Protein AF-A0A7X2PUR0-F1 (afdb_monomer_lite)

Sequence (133 aa):
MDLAARIIGQVSRTQAAWPFGNACEAFQVAVEMLQEIRPESLTESMLATQMIGIHHAALSCLQRTALQARSLEDLDAASRVTTRFMRLYMEQLDAMAKLKGKTGQQKITVEHVDVHAGGQAIVGLVSASCCGG

Radius of gyration: 22.78 Å; chains: 1; bounding box: 44×54×74 Å

Structure (mmCIF, N/CA/C/O backbone):
data_AF-A0A7X2PUR0-F1
#
_entry.id   AF-A0A7X2PUR0-F1
#
loop_
_atom_site.group_PDB
_atom_site.id
_atom_site.type_symbol
_atom_site.label_atom_id
_atom_site.label_alt_id
_atom_site.label_comp_id
_atom_site.label_asym_id
_atom_site.label_entity_id
_atom_site.label_seq_id
_atom_site.pdbx_PDB_ins_code
_atom_site.Cartn_x
_atom_site.Cartn_y
_atom_site.Cartn_z
_atom_site.occupancy
_atom_site.B_iso_or_equiv
_atom_site.auth_seq_id
_atom_site.auth_comp_id
_atom_site.auth_asym_id
_atom_site.auth_atom_id
_atom_site.pdbx_PDB_model_num
ATOM 1 N N . MET A 1 1 ? -25.521 -2.586 -3.511 1.00 60.62 1 MET A N 1
ATOM 2 C CA . MET A 1 1 ? -24.109 -2.998 -3.352 1.00 60.62 1 MET A CA 1
ATOM 3 C C . MET A 1 1 ? -23.607 -2.453 -2.034 1.00 60.62 1 MET A C 1
ATOM 5 O O . MET A 1 1 ? -23.723 -1.252 -1.824 1.00 60.62 1 MET A O 1
ATOM 9 N N . ASP A 1 2 ? -23.108 -3.337 -1.179 1.00 90.56 2 ASP A N 1
ATOM 10 C CA . ASP A 1 2 ? -22.561 -3.024 0.141 1.00 90.56 2 ASP A CA 1
ATOM 11 C C . ASP A 1 2 ? -21.218 -2.258 0.054 1.00 90.56 2 ASP A C 1
ATOM 13 O O . ASP A 1 2 ? -20.492 -2.364 -0.940 1.00 90.56 2 ASP A O 1
ATOM 17 N N . LEU A 1 3 ? -20.898 -1.459 1.076 1.00 89.62 3 LEU A N 1
ATOM 18 C CA . LEU A 1 3 ? -19.672 -0.660 1.164 1.00 89.62 3 LEU A CA 1
ATOM 19 C C . LEU A 1 3 ? -18.420 -1.548 1.162 1.00 89.62 3 LEU A C 1
ATOM 21 O O . LEU A 1 3 ? -17.451 -1.218 0.477 1.00 89.62 3 LEU A O 1
ATOM 25 N N . ALA A 1 4 ? -18.457 -2.695 1.845 1.00 88.12 4 ALA A N 1
ATOM 26 C CA . ALA A 1 4 ? -17.335 -3.632 1.878 1.00 88.12 4 ALA A CA 1
ATOM 27 C C . ALA A 1 4 ? -16.979 -4.132 0.469 1.00 88.12 4 ALA A C 1
ATOM 29 O O . ALA A 1 4 ? -15.817 -4.090 0.064 1.00 88.12 4 ALA A O 1
ATOM 30 N N . ALA A 1 5 ? -17.987 -4.489 -0.334 1.00 91.06 5 ALA A N 1
ATOM 31 C CA . ALA A 1 5 ? -17.790 -4.912 -1.721 1.00 91.06 5 ALA A CA 1
ATOM 32 C C . ALA A 1 5 ? -17.147 -3.814 -2.591 1.00 91.06 5 ALA A C 1
ATOM 34 O O . ALA A 1 5 ? -16.349 -4.110 -3.483 1.00 91.06 5 ALA A O 1
ATOM 35 N N . ARG A 1 6 ? -17.446 -2.533 -2.323 1.00 92.44 6 ARG A N 1
ATOM 36 C CA . ARG A 1 6 ? -16.800 -1.409 -3.022 1.00 92.44 6 ARG A CA 1
ATOM 37 C C . ARG A 1 6 ? -15.321 -1.282 -2.661 1.00 92.44 6 ARG A C 1
ATOM 39 O O . ARG A 1 6 ? -14.524 -1.045 -3.568 1.00 92.44 6 ARG A O 1
ATOM 46 N N . ILE A 1 7 ? -14.968 -1.448 -1.385 1.00 94.31 7 ILE A N 1
ATOM 47 C CA . ILE A 1 7 ? -13.581 -1.380 -0.895 1.00 94.31 7 ILE A CA 1
ATOM 48 C C . ILE A 1 7 ? -12.758 -2.552 -1.440 1.00 94.31 7 ILE A C 1
ATOM 50 O O . ILE A 1 7 ? -11.706 -2.334 -2.036 1.00 94.31 7 ILE A O 1
ATOM 54 N N . ILE A 1 8 ? -13.272 -3.782 -1.360 1.00 93.19 8 ILE A N 1
ATOM 55 C CA . ILE A 1 8 ? -12.612 -4.958 -1.953 1.00 93.19 8 ILE A CA 1
ATOM 56 C C . ILE A 1 8 ? -12.416 -4.752 -3.461 1.00 93.19 8 ILE A C 1
ATOM 58 O O . ILE A 1 8 ? -11.339 -4.997 -4.001 1.00 93.19 8 ILE A O 1
ATOM 62 N N . GLY A 1 9 ? -13.423 -4.201 -4.147 1.00 90.94 9 GLY A N 1
ATOM 63 C CA . GLY A 1 9 ? -13.313 -3.859 -5.563 1.00 90.94 9 GLY A CA 1
ATOM 64 C C . GLY A 1 9 ? -12.233 -2.812 -5.867 1.00 90.94 9 GLY A C 1
ATOM 65 O O . GLY A 1 9 ? -11.666 -2.832 -6.957 1.00 90.94 9 GLY A O 1
ATOM 66 N N . GLN A 1 10 ? -11.929 -1.892 -4.944 1.00 92.25 10 GLN A N 1
ATOM 67 C CA . GLN A 1 10 ? -10.802 -0.966 -5.103 1.00 92.25 10 GLN A CA 1
ATOM 68 C C . GLN A 1 10 ? -9.468 -1.712 -5.027 1.00 92.25 10 GLN A C 1
ATOM 70 O O . GLN A 1 10 ? -8.635 -1.511 -5.906 1.00 92.25 10 GLN A O 1
ATOM 75 N N . VAL A 1 11 ? -9.298 -2.603 -4.048 1.00 91.31 11 VAL A N 1
ATOM 76 C CA . VAL A 1 11 ? -8.087 -3.429 -3.898 1.00 91.31 11 VAL A CA 1
ATOM 77 C C . VAL A 1 11 ? -7.873 -4.340 -5.112 1.00 91.31 11 VAL A C 1
ATOM 79 O O . VAL A 1 11 ? -6.787 -4.370 -5.682 1.00 91.31 11 VAL A O 1
ATOM 82 N N . SER A 1 12 ? -8.924 -5.008 -5.587 1.00 87.56 12 SER A N 1
ATOM 83 C CA . SER A 1 12 ? -8.852 -5.848 -6.791 1.00 87.56 12 SER A CA 1
ATOM 84 C C . SER A 1 12 ? -8.398 -5.056 -8.029 1.00 87.56 12 SER A C 1
ATOM 86 O O . SER A 1 12 ? -7.620 -5.546 -8.844 1.00 87.56 12 SER A O 1
ATOM 88 N N . ARG A 1 13 ? -8.805 -3.785 -8.162 1.00 84.88 13 ARG A N 1
ATOM 89 C CA . ARG A 1 13 ? -8.359 -2.927 -9.274 1.00 84.88 13 ARG A CA 1
ATOM 90 C C . ARG A 1 13 ? -6.916 -2.450 -9.138 1.00 84.88 13 ARG A C 1
ATOM 92 O O . ARG A 1 13 ? -6.242 -2.329 -10.156 1.00 84.88 13 ARG A O 1
ATOM 99 N N . THR A 1 14 ? -6.423 -2.174 -7.928 1.00 85.19 14 THR A N 1
ATOM 100 C CA . THR A 1 14 ? -5.011 -1.774 -7.744 1.00 85.19 14 THR A CA 1
ATOM 101 C C . THR A 1 14 ? -4.050 -2.924 -8.025 1.00 85.19 14 THR A C 1
ATOM 103 O O . THR A 1 14 ? -2.892 -2.698 -8.368 1.00 85.19 14 THR A O 1
ATOM 106 N N . GLN 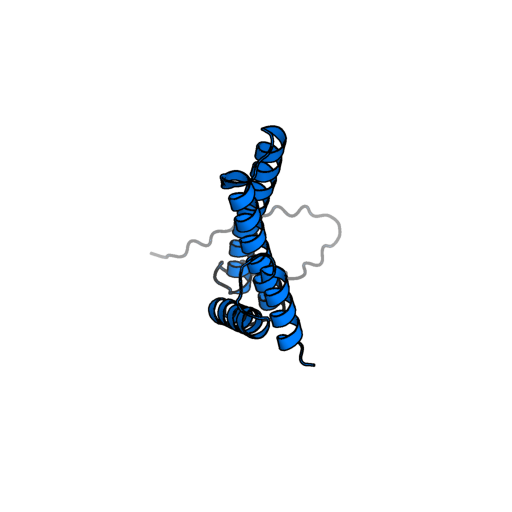A 1 15 ? -4.543 -4.155 -7.935 1.00 78.12 15 GLN A N 1
ATOM 107 C CA . GLN A 1 15 ? -3.817 -5.363 -8.279 1.00 78.12 15 GLN A CA 1
ATOM 108 C C . GLN A 1 15 ? -3.708 -5.613 -9.794 1.00 78.12 15 GLN A C 1
ATOM 110 O O . GLN A 1 15 ? -2.888 -6.426 -10.190 1.00 78.12 15 GLN A O 1
ATOM 115 N N . ALA A 1 16 ? -4.449 -4.915 -10.663 1.00 68.25 16 ALA A N 1
ATOM 116 C CA . ALA A 1 16 ? -4.587 -5.268 -12.087 1.00 68.25 16 ALA A CA 1
ATOM 117 C C . ALA A 1 16 ? -3.280 -5.326 -12.914 1.00 68.25 16 ALA A C 1
ATOM 119 O O . ALA A 1 16 ? -3.282 -5.858 -14.020 1.00 68.25 16 ALA A O 1
ATOM 120 N N . ALA A 1 17 ? -2.170 -4.784 -12.405 1.00 71.31 17 ALA A N 1
ATOM 121 C CA . ALA A 1 17 ? -0.851 -4.918 -13.025 1.00 71.31 17 ALA A CA 1
ATOM 122 C C . ALA A 1 17 ? -0.185 -6.293 -12.783 1.00 71.31 17 ALA A C 1
ATOM 124 O O . ALA A 1 17 ? 0.830 -6.590 -13.411 1.00 71.31 17 ALA A O 1
ATOM 125 N N . TRP A 1 18 ? -0.736 -7.115 -11.886 1.00 73.50 18 TRP A N 1
ATOM 126 C CA . TRP A 1 18 ? -0.243 -8.447 -11.536 1.00 73.50 18 TRP A CA 1
ATOM 127 C C . TRP A 1 18 ? -0.991 -9.538 -12.310 1.00 73.50 18 TRP A C 1
ATOM 129 O O . TRP A 1 18 ? -2.187 -9.394 -12.575 1.00 73.50 18 TRP A O 1
ATOM 139 N N . PRO A 1 19 ? -0.310 -10.633 -12.691 1.00 71.38 19 PRO A N 1
ATOM 140 C CA . PRO A 1 19 ? -0.931 -11.700 -13.459 1.00 71.38 19 PRO A CA 1
ATOM 141 C C . PRO A 1 19 ? -1.859 -12.528 -12.562 1.00 71.38 19 PRO A C 1
ATOM 143 O O . PRO A 1 19 ? -1.396 -13.386 -11.817 1.00 71.38 19 PRO A O 1
ATOM 146 N N . PHE A 1 20 ? -3.165 -12.289 -12.664 1.00 80.94 20 PHE A N 1
ATOM 147 C CA . PHE A 1 20 ? -4.196 -13.211 -12.175 1.00 80.94 20 PHE A CA 1
ATOM 148 C C . PHE A 1 20 ? -4.800 -13.970 -13.350 1.00 80.94 20 PHE A C 1
ATOM 150 O O . PHE A 1 20 ? -4.918 -13.434 -14.454 1.00 80.94 20 PHE A O 1
ATOM 157 N N . GLY A 1 21 ? -5.228 -15.204 -13.109 1.00 79.06 21 GLY A N 1
ATOM 158 C CA . GLY A 1 21 ? -5.904 -16.034 -14.096 1.00 79.06 21 GLY A CA 1
ATOM 159 C C . GLY A 1 21 ? -7.287 -15.506 -14.480 1.00 79.06 21 GLY A C 1
ATOM 160 O O . GLY A 1 21 ? -7.730 -15.736 -15.603 1.00 79.06 21 GLY A O 1
ATOM 161 N N . ASN A 1 22 ? -7.984 -14.794 -13.583 1.00 86.12 22 ASN A N 1
ATOM 162 C CA . ASN A 1 22 ? -9.266 -14.136 -13.868 1.00 86.12 22 ASN A CA 1
ATOM 163 C C . ASN A 1 22 ? -9.654 -13.080 -12.804 1.00 86.12 22 ASN A C 1
ATOM 165 O O . ASN A 1 22 ? -9.010 -12.937 -11.767 1.00 86.12 22 ASN A O 1
ATOM 169 N N . ALA A 1 23 ? -10.750 -12.348 -13.048 1.00 84.75 23 ALA A N 1
ATOM 170 C CA . ALA A 1 23 ? -11.252 -11.314 -12.136 1.00 84.75 23 ALA A CA 1
ATOM 171 C C . ALA A 1 23 ? -11.751 -11.853 -10.779 1.00 84.75 23 ALA A C 1
ATOM 173 O O . ALA A 1 23 ? -11.692 -11.130 -9.787 1.00 84.75 23 ALA A O 1
ATOM 174 N N . CYS A 1 24 ? -12.241 -13.097 -10.723 1.00 88.88 24 CYS A N 1
ATOM 175 C CA . CYS A 1 24 ? -12.680 -13.726 -9.473 1.00 88.88 24 CYS A CA 1
ATOM 176 C C . CYS A 1 24 ? -11.481 -13.996 -8.556 1.00 88.88 24 CYS A C 1
ATOM 178 O O . CYS A 1 24 ? -11.527 -13.666 -7.376 1.00 88.88 24 CYS A O 1
ATOM 180 N N . GLU A 1 25 ? -10.380 -14.499 -9.114 1.00 89.44 25 GLU A N 1
ATOM 181 C CA . GLU A 1 25 ? -9.124 -14.700 -8.385 1.00 89.44 25 GLU A CA 1
ATOM 182 C C . GLU A 1 25 ? -8.565 -13.378 -7.841 1.00 89.44 25 GLU A C 1
ATOM 184 O O . GLU A 1 25 ? -8.265 -13.284 -6.655 1.00 89.44 25 GLU A O 1
ATOM 189 N N . ALA A 1 26 ? -8.519 -12.322 -8.662 1.00 88.69 26 ALA A N 1
ATOM 190 C CA . ALA A 1 26 ? -8.096 -10.996 -8.201 1.00 88.69 26 ALA A CA 1
ATOM 191 C C . ALA A 1 26 ? -8.991 -10.465 -7.064 1.00 88.69 26 ALA A C 1
ATOM 193 O O . ALA A 1 26 ? -8.523 -9.839 -6.116 1.00 88.69 26 ALA A O 1
ATOM 194 N N . PHE A 1 27 ? -10.302 -10.708 -7.137 1.00 90.81 27 PHE A N 1
ATOM 195 C CA . PHE A 1 27 ? -11.219 -10.329 -6.065 1.00 90.81 27 PHE A CA 1
ATOM 196 C C . PHE A 1 27 ? -10.971 -11.139 -4.784 1.00 90.81 27 PHE A C 1
ATOM 198 O O . PHE A 1 27 ? -10.950 -10.565 -3.699 1.00 90.81 27 PHE A O 1
ATOM 205 N N . GLN A 1 28 ? -10.739 -12.446 -4.900 1.00 92.06 28 GLN A N 1
ATOM 206 C CA . GLN A 1 28 ? -10.455 -13.327 -3.769 1.00 92.06 28 GLN A CA 1
ATOM 207 C C . GLN A 1 28 ? -9.161 -12.923 -3.047 1.00 92.06 28 GLN A C 1
ATOM 209 O O . GLN A 1 28 ? -9.167 -12.741 -1.831 1.00 92.06 28 GLN A O 1
ATOM 214 N N . VAL A 1 29 ? -8.086 -12.658 -3.791 1.00 91.44 29 VAL A N 1
ATOM 215 C CA . VAL A 1 29 ? -6.818 -12.168 -3.226 1.00 91.44 29 VAL A CA 1
ATOM 216 C C . VAL A 1 29 ? -7.009 -10.813 -2.536 1.00 91.44 29 VAL A C 1
ATOM 218 O O . VAL A 1 29 ? -6.451 -10.565 -1.468 1.00 91.44 29 VAL A O 1
ATOM 221 N N . ALA A 1 30 ? -7.824 -9.921 -3.105 1.00 92.81 30 ALA A N 1
ATOM 222 C CA . ALA A 1 30 ? -8.174 -8.657 -2.460 1.00 92.81 30 ALA A CA 1
ATOM 223 C C . ALA A 1 30 ? -8.900 -8.847 -1.115 1.00 92.81 30 ALA A C 1
ATOM 225 O O . ALA A 1 30 ? -8.628 -8.102 -0.169 1.00 92.81 30 ALA A O 1
ATOM 226 N N . VAL A 1 31 ? -9.791 -9.840 -1.012 1.00 94.12 31 VAL A N 1
ATOM 227 C CA . VAL A 1 31 ? -10.436 -10.216 0.256 1.00 94.12 31 VAL A CA 1
ATOM 228 C C . VAL A 1 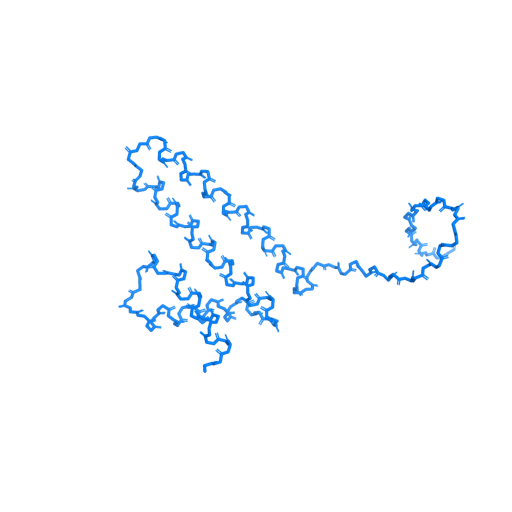31 ? -9.400 -10.726 1.251 1.00 94.12 31 VAL A C 1
ATOM 230 O O . VAL A 1 31 ? -9.361 -10.228 2.372 1.00 94.12 31 VAL A O 1
ATOM 233 N N . GLU A 1 32 ? -8.543 -11.660 0.843 1.00 95.19 32 GLU A N 1
ATOM 234 C CA . GLU A 1 32 ? -7.519 -12.266 1.704 1.00 95.19 32 GLU A CA 1
ATOM 235 C C . GLU A 1 32 ? -6.550 -11.216 2.264 1.00 95.19 32 GLU A C 1
ATOM 237 O O . GLU A 1 32 ? -6.295 -11.180 3.466 1.00 95.19 32 GLU A O 1
ATOM 242 N N . MET A 1 33 ? -6.088 -10.279 1.430 1.00 94.31 33 MET A N 1
ATOM 243 C CA . MET A 1 33 ? -5.229 -9.180 1.883 1.00 94.31 33 MET A CA 1
ATOM 244 C C . MET A 1 33 ? -5.909 -8.306 2.945 1.00 94.31 33 MET A C 1
ATOM 246 O O . MET A 1 33 ? -5.295 -7.965 3.956 1.00 94.31 33 MET A O 1
ATOM 250 N N . LEU A 1 34 ? -7.177 -7.933 2.740 1.00 95.00 34 LEU A N 1
ATOM 251 C CA . LEU A 1 34 ? -7.920 -7.138 3.722 1.00 95.00 34 LEU A CA 1
ATOM 252 C C . LEU A 1 34 ? -8.218 -7.939 4.999 1.00 95.00 34 LEU A C 1
ATOM 254 O O . LEU A 1 34 ? -8.145 -7.377 6.093 1.00 95.00 34 LEU A O 1
ATOM 258 N N . GLN A 1 35 ? -8.504 -9.238 4.881 1.00 95.12 35 GLN A N 1
ATOM 259 C CA . GLN A 1 35 ? -8.711 -10.133 6.021 1.00 95.12 35 GLN A CA 1
ATOM 260 C C . GLN A 1 35 ? -7.453 -10.289 6.873 1.00 95.12 35 GLN A C 1
ATOM 262 O O . GLN A 1 35 ? -7.567 -10.337 8.094 1.00 95.12 35 GLN A O 1
ATOM 267 N N . GLU A 1 36 ? -6.264 -10.305 6.272 1.00 95.31 36 GLU A N 1
ATOM 268 C CA . GLU A 1 36 ? -5.008 -10.364 7.025 1.00 95.31 36 GLU A CA 1
ATOM 269 C C . GLU A 1 36 ? -4.664 -9.035 7.709 1.00 95.31 36 GLU A C 1
ATOM 271 O O . GLU A 1 36 ? -4.188 -9.022 8.846 1.00 95.31 36 GLU A O 1
ATOM 276 N N . ILE A 1 37 ? -4.971 -7.896 7.077 1.00 94.56 37 ILE A N 1
ATOM 277 C CA . ILE A 1 37 ? -4.774 -6.574 7.698 1.00 94.56 37 ILE A CA 1
ATOM 278 C C . ILE A 1 37 ? -5.742 -6.353 8.879 1.00 94.56 37 ILE A C 1
ATOM 280 O O . ILE A 1 37 ? -5.420 -5.608 9.813 1.00 94.56 37 ILE A O 1
ATOM 284 N N . ARG A 1 38 ? -6.909 -7.016 8.861 1.00 95.25 38 ARG A N 1
ATOM 285 C CA . ARG A 1 38 ? -7.971 -6.935 9.883 1.00 95.25 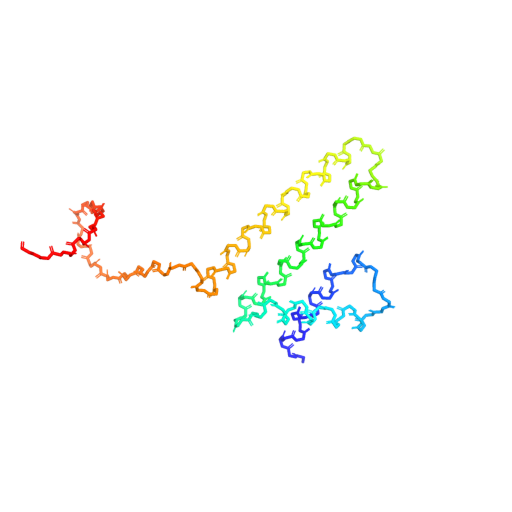38 ARG A CA 1
ATOM 286 C C . ARG A 1 38 ? -8.344 -5.489 10.230 1.00 95.25 38 ARG A C 1
ATOM 288 O O . ARG A 1 38 ? -8.167 -5.089 11.380 1.00 95.25 38 ARG A O 1
ATOM 295 N N . PRO A 1 39 ? -8.773 -4.654 9.269 1.00 94.88 39 PRO A N 1
ATOM 296 C CA . PRO A 1 39 ? -9.241 -3.314 9.593 1.00 94.88 39 PRO A CA 1
ATOM 297 C C . PRO A 1 39 ? -10.524 -3.394 10.435 1.00 94.88 39 PRO A C 1
ATOM 299 O O . PRO A 1 39 ? -11.468 -4.084 10.059 1.00 94.88 39 PRO A O 1
ATOM 302 N N . GLU A 1 40 ? -10.563 -2.685 11.562 1.00 93.44 40 GLU A N 1
ATOM 303 C CA . GLU A 1 40 ? -11.715 -2.694 12.485 1.00 93.44 40 GLU A CA 1
ATOM 304 C C . GLU A 1 40 ? -12.638 -1.484 12.281 1.00 93.44 40 GLU A C 1
ATOM 306 O O . GLU A 1 40 ? -13.786 -1.466 12.724 1.00 93.44 40 GLU A O 1
ATOM 311 N N . SER A 1 41 ? -12.153 -0.479 11.553 1.00 93.94 41 SER A N 1
ATOM 312 C CA . SER A 1 41 ? -12.883 0.737 11.213 1.00 93.94 41 SER A CA 1
ATOM 313 C C . SER A 1 41 ? -12.872 1.010 9.706 1.00 93.94 41 SER A C 1
ATOM 315 O O . SER A 1 41 ? -12.045 0.495 8.944 1.00 93.94 41 SER A O 1
ATOM 317 N N . LEU A 1 42 ? -13.786 1.874 9.251 1.00 93.81 42 LEU A N 1
ATOM 318 C CA . LEU A 1 42 ? -13.802 2.337 7.860 1.00 93.81 42 LEU A CA 1
ATOM 319 C C . LEU A 1 42 ? -12.490 3.046 7.492 1.00 93.81 42 LEU A C 1
ATOM 321 O O . LEU A 1 42 ? -11.949 2.821 6.412 1.00 93.81 42 LEU A O 1
ATOM 325 N N . THR A 1 43 ? -11.953 3.862 8.399 1.00 95.81 43 THR A N 1
ATOM 326 C CA . THR A 1 43 ? -10.689 4.575 8.183 1.00 95.81 43 THR A CA 1
ATOM 327 C C . THR A 1 43 ? -9.517 3.608 8.042 1.00 95.81 43 THR A C 1
ATOM 329 O O . THR A 1 43 ? -8.719 3.761 7.117 1.00 95.81 43 THR A O 1
ATOM 332 N N . GLU A 1 44 ? -9.445 2.567 8.879 1.00 95.88 44 GLU A N 1
ATOM 333 C CA . GLU A 1 44 ? -8.468 1.486 8.695 1.00 95.88 44 GLU A CA 1
ATOM 334 C C . GLU A 1 44 ? -8.667 0.769 7.359 1.00 95.88 44 GLU A C 1
ATOM 336 O O . GLU A 1 44 ? -7.692 0.497 6.670 1.00 95.88 44 GLU A O 1
ATOM 341 N N . SER A 1 45 ? -9.910 0.511 6.944 1.00 96.44 45 SER A N 1
ATOM 342 C CA . SER A 1 45 ? -10.202 -0.165 5.670 1.00 96.44 45 SER A CA 1
ATOM 343 C C . SER A 1 45 ? -9.725 0.654 4.464 1.00 96.44 45 SER A C 1
ATOM 345 O O . SER A 1 45 ? -9.136 0.121 3.520 1.00 96.44 45 SER A O 1
ATOM 347 N N . MET A 1 46 ? -9.935 1.972 4.502 1.00 96.44 46 MET A N 1
ATOM 348 C CA . MET A 1 46 ? -9.452 2.891 3.472 1.00 96.44 46 MET A CA 1
ATOM 349 C C . MET A 1 46 ? -7.925 2.986 3.467 1.00 96.44 46 MET A C 1
ATOM 351 O O . MET A 1 46 ? -7.320 2.971 2.394 1.00 96.44 46 MET A O 1
ATOM 355 N N . LEU A 1 47 ? -7.294 3.056 4.643 1.00 97.44 47 LEU A N 1
ATOM 356 C CA . LEU A 1 47 ? -5.837 3.098 4.749 1.00 97.44 47 LEU A CA 1
ATOM 357 C C . LEU A 1 47 ? -5.207 1.781 4.277 1.00 97.44 47 LEU A C 1
ATOM 359 O O . LEU A 1 47 ? -4.272 1.812 3.485 1.00 97.44 47 LEU A O 1
ATOM 363 N N . ALA A 1 48 ? -5.770 0.635 4.665 1.00 97.31 48 ALA A N 1
ATOM 364 C CA . ALA A 1 48 ? -5.359 -0.690 4.204 1.00 97.31 48 ALA A CA 1
ATOM 365 C C . ALA A 1 48 ? -5.416 -0.799 2.674 1.00 97.31 48 ALA A C 1
ATOM 367 O O . ALA A 1 48 ? -4.470 -1.259 2.037 1.00 97.31 48 ALA A O 1
ATOM 368 N N . THR A 1 49 ? -6.494 -0.293 2.070 1.00 96.38 49 THR A N 1
ATOM 369 C CA . THR A 1 49 ? -6.649 -0.247 0.608 1.00 96.38 49 THR A CA 1
ATOM 370 C C . THR A 1 49 ? -5.537 0.568 -0.055 1.00 96.38 49 THR A C 1
ATOM 372 O O . THR A 1 49 ? -4.962 0.136 -1.057 1.00 96.38 49 THR A O 1
ATOM 375 N N . GLN A 1 50 ? -5.196 1.731 0.511 1.00 95.62 50 GLN A N 1
ATOM 376 C CA . GLN A 1 50 ? -4.096 2.561 0.011 1.00 95.62 50 GLN A CA 1
ATOM 377 C C . GLN A 1 50 ? -2.737 1.871 0.177 1.00 95.62 50 GLN A C 1
ATOM 379 O O . GLN A 1 50 ? -1.940 1.895 -0.758 1.00 95.62 50 GLN A O 1
ATOM 384 N N . MET A 1 51 ? -2.495 1.222 1.318 1.00 97.00 51 MET A N 1
ATOM 385 C CA . MET A 1 51 ? -1.261 0.481 1.596 1.00 97.00 51 MET A CA 1
ATOM 386 C C . MET A 1 51 ? -1.035 -0.646 0.588 1.00 97.00 51 MET A C 1
ATOM 388 O O . MET A 1 51 ? 0.056 -0.750 0.031 1.00 97.00 51 MET A O 1
ATOM 392 N N . ILE A 1 52 ? -2.068 -1.444 0.290 1.00 94.62 52 ILE A N 1
ATOM 393 C CA . ILE A 1 52 ? -1.991 -2.502 -0.730 1.00 94.62 52 ILE A CA 1
ATOM 394 C C . ILE A 1 52 ? -1.679 -1.898 -2.106 1.00 94.62 52 ILE A C 1
ATOM 396 O O . ILE A 1 52 ? -0.804 -2.384 -2.823 1.00 94.62 52 ILE A O 1
ATOM 400 N N . GLY A 1 53 ? -2.358 -0.806 -2.473 1.00 92.88 53 GLY A N 1
ATOM 401 C CA . GLY A 1 53 ? -2.106 -0.119 -3.740 1.00 92.88 53 GLY A CA 1
ATOM 402 C C . GLY A 1 53 ? -0.673 0.407 -3.864 1.00 92.88 53 GLY A C 1
ATOM 403 O O . GLY A 1 53 ? -0.040 0.223 -4.902 1.00 92.88 53 GLY A O 1
ATOM 404 N N . ILE A 1 54 ? -0.138 1.015 -2.804 1.00 93.81 54 ILE A N 1
ATOM 405 C CA . ILE A 1 54 ? 1.236 1.536 -2.768 1.00 93.81 54 ILE A CA 1
ATOM 406 C C . ILE A 1 54 ? 2.262 0.407 -2.810 1.00 93.81 54 ILE A C 1
ATOM 408 O O . ILE A 1 54 ? 3.250 0.523 -3.535 1.00 93.81 54 ILE A O 1
ATOM 412 N N . HIS A 1 55 ? 2.019 -0.693 -2.096 1.00 93.00 55 HIS A N 1
ATOM 413 C CA . HIS A 1 55 ? 2.866 -1.880 -2.153 1.00 93.00 55 HIS A CA 1
ATOM 414 C C . HIS A 1 55 ? 2.981 -2.412 -3.589 1.00 93.00 55 HIS A C 1
ATOM 416 O O . HIS A 1 55 ? 4.087 -2.579 -4.107 1.00 93.00 55 HIS A O 1
ATOM 422 N N . HIS A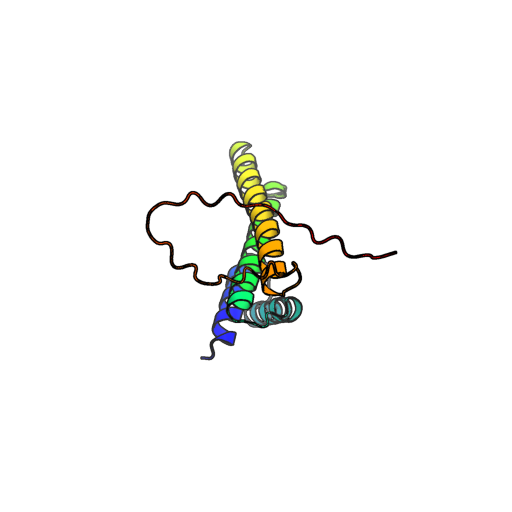 1 56 ? 1.850 -2.583 -4.278 1.00 90.62 56 HIS A N 1
ATOM 423 C CA . HIS A 1 56 ? 1.840 -3.022 -5.674 1.00 90.62 56 HIS A CA 1
ATOM 424 C C . HIS A 1 56 ? 2.499 -2.020 -6.618 1.00 90.62 56 HIS A C 1
ATOM 426 O O . HIS A 1 56 ? 3.298 -2.429 -7.458 1.00 90.62 56 HIS A O 1
ATOM 432 N N . ALA A 1 57 ? 2.231 -0.722 -6.464 1.00 89.69 57 ALA A N 1
ATOM 433 C CA . ALA A 1 57 ? 2.868 0.307 -7.279 1.00 89.69 57 ALA A CA 1
ATOM 434 C C . ALA A 1 57 ? 4.399 0.297 -7.116 1.00 89.69 57 ALA A C 1
ATOM 436 O O . ALA A 1 57 ? 5.122 0.353 -8.112 1.00 89.69 57 ALA A O 1
ATOM 437 N N . ALA A 1 58 ? 4.900 0.161 -5.883 1.00 92.00 58 ALA A N 1
ATOM 438 C CA . ALA A 1 58 ? 6.330 0.056 -5.607 1.00 92.00 58 ALA A CA 1
ATOM 439 C C . ALA A 1 58 ? 6.949 -1.180 -6.275 1.00 92.00 58 ALA A C 1
ATOM 441 O O . ALA A 1 58 ? 7.979 -1.065 -6.939 1.00 92.00 58 ALA A O 1
ATOM 442 N N . LEU A 1 59 ? 6.305 -2.344 -6.154 1.00 90.25 59 LEU A N 1
ATOM 443 C CA . LEU A 1 59 ? 6.768 -3.579 -6.785 1.00 90.25 59 LEU A CA 1
ATOM 444 C C . LEU A 1 59 ? 6.750 -3.496 -8.324 1.00 90.25 59 LEU A C 1
ATOM 446 O O . LEU A 1 59 ? 7.701 -3.936 -8.970 1.00 90.25 59 LEU A O 1
ATOM 450 N N . SER A 1 60 ? 5.736 -2.871 -8.929 1.00 87.38 60 SER A N 1
ATOM 451 C CA . SER A 1 60 ? 5.706 -2.639 -10.380 1.00 87.38 60 SER A CA 1
ATOM 452 C C . SER A 1 60 ? 6.814 -1.684 -10.841 1.00 87.38 60 SER A C 1
ATOM 454 O O . SER A 1 60 ? 7.405 -1.888 -11.903 1.00 87.38 60 SER A O 1
ATOM 456 N N . CYS A 1 61 ? 7.133 -0.646 -10.061 1.00 87.62 61 CYS A N 1
ATOM 457 C CA . CYS A 1 61 ? 8.263 0.232 -10.366 1.00 87.62 61 CYS A CA 1
ATOM 458 C C . CYS A 1 61 ? 9.609 -0.498 -10.219 1.00 87.62 61 CYS A C 1
ATOM 460 O O . CYS A 1 61 ? 10.457 -0.358 -11.100 1.00 87.62 61 CYS A O 1
ATOM 462 N N . LEU A 1 62 ? 9.776 -1.343 -9.194 1.00 88.75 62 LEU A N 1
ATOM 463 C CA . LEU A 1 62 ? 10.960 -2.196 -9.034 1.00 88.75 62 LEU A CA 1
ATOM 464 C C . LEU A 1 62 ? 11.168 -3.125 -10.235 1.00 88.75 62 LEU A C 1
ATOM 466 O O . LEU A 1 62 ? 12.272 -3.212 -10.774 1.00 88.75 62 LEU A O 1
ATOM 470 N N . GLN A 1 63 ? 10.108 -3.780 -10.708 1.00 86.12 63 GLN A N 1
ATOM 471 C CA . GLN A 1 63 ? 10.183 -4.629 -11.899 1.00 86.12 63 GLN A CA 1
ATOM 472 C C . GLN A 1 63 ? 10.640 -3.848 -13.133 1.00 86.12 63 GLN A C 1
ATOM 474 O O . GLN A 1 63 ? 11.477 -4.334 -13.894 1.00 86.12 63 GLN A O 1
ATOM 479 N N . ARG A 1 64 ? 10.144 -2.616 -13.314 1.00 80.94 64 ARG A N 1
ATOM 480 C CA . ARG A 1 64 ? 10.587 -1.743 -14.411 1.00 80.94 64 ARG A CA 1
ATOM 481 C C . ARG A 1 64 ? 12.071 -1.407 -14.301 1.00 80.94 64 ARG A C 1
ATOM 483 O O . ARG A 1 64 ? 12.767 -1.493 -15.309 1.00 80.94 64 ARG A O 1
ATOM 490 N N . THR A 1 65 ? 12.557 -1.087 -13.097 1.00 82.06 65 THR A N 1
ATOM 491 C CA . THR A 1 65 ? 13.989 -0.822 -12.874 1.00 82.06 65 THR A CA 1
ATOM 492 C C . THR A 1 65 ? 14.862 -2.046 -13.138 1.00 82.06 65 THR A C 1
ATOM 494 O O . THR A 1 65 ? 15.944 -1.906 -13.694 1.00 82.06 65 THR A O 1
ATOM 497 N N . ALA A 1 66 ? 14.390 -3.246 -12.792 1.00 79.81 66 ALA A N 1
ATOM 498 C CA . ALA A 1 66 ? 15.173 -4.470 -12.919 1.00 79.81 66 ALA A CA 1
ATOM 499 C C . ALA A 1 66 ? 15.195 -5.043 -14.346 1.00 79.81 66 ALA A C 1
ATOM 501 O O . ALA A 1 66 ? 16.176 -5.678 -14.722 1.00 79.81 66 ALA A O 1
ATOM 502 N N . LEU A 1 67 ? 14.119 -4.864 -15.127 1.00 79.62 67 LEU A N 1
ATOM 503 C CA . LEU A 1 67 ? 13.905 -5.634 -16.362 1.00 79.62 67 LEU A CA 1
ATOM 504 C C . LEU A 1 67 ? 13.572 -4.803 -17.612 1.00 79.62 67 LEU A C 1
ATOM 506 O O . LEU A 1 67 ? 13.606 -5.355 -18.709 1.00 79.62 67 LEU A O 1
ATOM 510 N N . GLN A 1 68 ? 13.182 -3.527 -17.490 1.00 79.06 68 GLN A N 1
ATOM 511 C CA . GLN A 1 68 ? 12.520 -2.804 -18.597 1.00 79.06 68 GLN A CA 1
ATOM 512 C C . GLN A 1 68 ? 13.037 -1.384 -18.864 1.00 79.06 68 GLN A C 1
ATOM 514 O O . GLN A 1 68 ? 12.512 -0.718 -19.760 1.00 79.06 68 GLN A O 1
ATOM 519 N N . ALA A 1 69 ? 14.023 -0.894 -18.110 1.00 79.56 69 ALA A N 1
ATOM 520 C CA . ALA A 1 69 ? 14.578 0.438 -18.332 1.00 79.56 69 ALA A CA 1
ATOM 521 C C . ALA A 1 69 ? 15.232 0.528 -19.724 1.00 79.56 69 ALA A C 1
ATOM 523 O O . ALA A 1 69 ? 16.082 -0.290 -20.073 1.00 79.56 69 ALA A O 1
ATOM 524 N N . ARG A 1 70 ? 14.821 1.518 -20.528 1.00 83.81 70 ARG A N 1
ATOM 525 C CA . ARG A 1 70 ? 15.327 1.733 -21.898 1.00 83.81 70 ARG A CA 1
ATOM 526 C C . ARG A 1 70 ? 16.456 2.763 -21.953 1.00 83.81 70 ARG A C 1
ATOM 528 O O . ARG A 1 70 ? 17.128 2.878 -22.974 1.00 83.81 70 ARG A O 1
ATOM 535 N N . SER A 1 71 ? 16.657 3.499 -20.863 1.00 89.31 71 SER A N 1
ATOM 536 C CA . SER A 1 71 ? 17.694 4.511 -20.684 1.00 89.31 71 SER A CA 1
ATOM 537 C C . SER A 1 71 ? 18.069 4.642 -19.201 1.00 89.31 71 SER A C 1
ATOM 539 O O . SER A 1 71 ? 17.347 4.168 -18.318 1.00 89.31 71 SER A O 1
ATOM 541 N N . LEU A 1 72 ? 19.190 5.315 -18.918 1.00 86.94 72 LEU A N 1
ATOM 542 C CA . LEU A 1 72 ? 19.573 5.669 -17.545 1.00 86.94 72 LEU A CA 1
ATOM 543 C C . LEU A 1 72 ? 18.575 6.647 -16.908 1.00 86.94 72 LEU A C 1
ATOM 545 O O . LEU A 1 72 ? 18.285 6.534 -15.723 1.00 86.94 72 LEU A O 1
ATOM 549 N N . GLU A 1 73 ? 17.999 7.559 -17.694 1.00 89.44 73 GLU A N 1
ATOM 550 C CA . GLU A 1 73 ? 16.994 8.513 -17.212 1.00 89.44 73 GLU A CA 1
ATOM 551 C C . GLU A 1 73 ? 15.704 7.809 -16.763 1.00 89.44 73 GLU A C 1
ATOM 553 O O . GLU A 1 73 ? 15.151 8.144 -15.712 1.00 89.44 73 GLU A O 1
ATOM 558 N N . ASP A 1 74 ? 15.260 6.794 -17.514 1.00 83.75 74 ASP A N 1
ATOM 559 C CA . ASP A 1 74 ? 14.101 5.965 -17.164 1.00 83.75 74 ASP A CA 1
ATOM 560 C C . ASP A 1 74 ? 14.349 5.180 -15.871 1.00 83.75 74 ASP A C 1
ATOM 562 O O . ASP A 1 74 ? 13.473 5.103 -15.002 1.00 83.75 74 ASP A O 1
ATOM 566 N N . LEU A 1 75 ? 15.553 4.614 -15.729 1.00 88.06 75 LEU A N 1
ATOM 567 C CA . LEU A 1 75 ? 15.971 3.883 -14.533 1.00 88.06 75 LEU A CA 1
ATOM 568 C C . LEU A 1 75 ? 15.972 4.795 -13.300 1.00 88.06 75 LEU A C 1
ATOM 570 O O . LEU A 1 75 ? 15.427 4.439 -12.251 1.00 88.06 75 LEU A O 1
ATOM 574 N N . ASP A 1 76 ? 16.537 5.989 -13.441 1.00 89.50 76 ASP A N 1
ATOM 575 C CA . ASP A 1 76 ? 16.617 6.998 -12.393 1.00 89.50 76 ASP A CA 1
ATOM 576 C C . ASP A 1 76 ? 15.229 7.496 -11.972 1.00 89.50 76 ASP A C 1
ATOM 578 O O . ASP A 1 76 ? 14.920 7.597 -10.779 1.00 89.50 76 ASP A O 1
ATOM 582 N N . ALA A 1 77 ? 14.360 7.790 -12.943 1.00 88.62 77 ALA A N 1
ATOM 583 C CA . ALA A 1 77 ? 12.990 8.213 -12.682 1.00 88.62 77 ALA A CA 1
ATOM 584 C C . ALA A 1 77 ? 12.202 7.123 -11.940 1.00 88.62 77 ALA A C 1
ATOM 586 O O . ALA A 1 77 ? 11.573 7.406 -10.915 1.00 88.62 77 ALA A O 1
ATOM 587 N N . ALA A 1 78 ? 12.285 5.872 -12.400 1.00 87.81 78 ALA A N 1
ATOM 588 C CA . ALA A 1 78 ? 11.612 4.749 -11.760 1.00 87.81 78 ALA A CA 1
ATOM 589 C C . ALA A 1 78 ? 12.163 4.465 -10.347 1.00 87.81 78 ALA A C 1
ATOM 591 O O . ALA A 1 78 ? 11.380 4.215 -9.426 1.00 87.81 78 ALA A O 1
ATOM 592 N N . SER A 1 79 ? 13.474 4.597 -10.126 1.00 88.94 79 SER A N 1
ATOM 593 C CA . SER A 1 79 ? 14.108 4.428 -8.805 1.00 88.94 79 SER A CA 1
ATOM 594 C C . SER A 1 79 ? 13.663 5.494 -7.798 1.00 88.94 79 SER A C 1
ATOM 596 O O . SER A 1 79 ? 13.361 5.182 -6.639 1.00 88.94 79 SER A O 1
ATOM 598 N N . ARG A 1 80 ? 13.540 6.755 -8.237 1.00 92.88 80 ARG A N 1
ATOM 599 C CA . ARG A 1 80 ? 13.017 7.848 -7.397 1.00 92.88 80 ARG A CA 1
ATOM 600 C C . ARG A 1 80 ? 11.566 7.607 -6.985 1.00 92.88 80 ARG A C 1
ATOM 602 O O . ARG A 1 80 ? 11.234 7.745 -5.807 1.00 92.88 80 ARG A O 1
ATOM 609 N N . VAL A 1 81 ? 10.710 7.226 -7.935 1.00 91.94 81 VAL A N 1
ATOM 610 C CA . VAL A 1 81 ? 9.290 6.936 -7.664 1.00 91.94 81 VAL A CA 1
ATOM 611 C C . VAL A 1 81 ? 9.149 5.750 -6.708 1.00 91.94 81 VAL A C 1
ATOM 613 O O . VAL A 1 81 ? 8.424 5.847 -5.719 1.00 91.94 81 VAL A O 1
ATOM 616 N N . THR A 1 82 ? 9.907 4.677 -6.942 1.00 92.81 82 THR A N 1
ATOM 617 C CA . THR A 1 82 ? 9.953 3.496 -6.065 1.00 92.81 82 THR A CA 1
ATOM 618 C C . THR A 1 82 ? 10.298 3.877 -4.628 1.00 92.81 82 THR A C 1
ATOM 620 O O . THR A 1 82 ? 9.567 3.537 -3.698 1.00 92.81 82 THR A O 1
ATOM 623 N N . THR A 1 83 ? 11.375 4.646 -4.443 1.00 94.38 83 THR A N 1
ATOM 624 C CA . THR A 1 83 ? 11.827 5.086 -3.115 1.00 94.38 83 THR A CA 1
ATOM 625 C C . THR A 1 83 ? 10.754 5.905 -2.397 1.00 94.38 83 THR A C 1
ATOM 627 O O . THR A 1 83 ? 10.540 5.741 -1.195 1.00 94.38 83 THR A O 1
ATOM 630 N N . ARG A 1 84 ? 10.039 6.771 -3.126 1.00 95.31 84 ARG A N 1
ATOM 631 C CA . ARG A 1 84 ? 8.936 7.561 -2.566 1.00 95.31 84 ARG A CA 1
ATOM 632 C C . ARG A 1 84 ? 7.786 6.673 -2.091 1.00 95.31 84 ARG A C 1
ATOM 634 O O . ARG A 1 84 ? 7.287 6.895 -0.992 1.00 95.31 84 ARG A O 1
ATOM 641 N N . PHE A 1 85 ? 7.387 5.670 -2.874 1.00 95.19 85 PHE A N 1
ATOM 642 C CA . PHE A 1 85 ? 6.335 4.737 -2.464 1.00 95.19 85 PHE A CA 1
ATOM 643 C C . PHE A 1 85 ? 6.735 3.898 -1.251 1.00 95.19 85 PHE A C 1
ATOM 645 O O . PHE A 1 85 ? 5.929 3.744 -0.340 1.00 95.19 85 PHE A O 1
ATOM 652 N N . MET A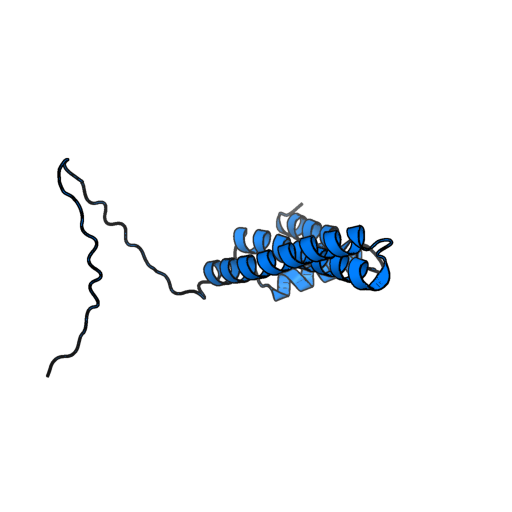 1 86 ? 7.981 3.423 -1.183 1.00 94.88 86 MET A N 1
ATOM 653 C CA . MET A 1 86 ? 8.471 2.679 -0.016 1.00 94.88 86 MET A CA 1
ATOM 654 C C . MET A 1 86 ? 8.462 3.524 1.263 1.00 94.88 86 MET A C 1
ATOM 656 O O . MET A 1 86 ? 8.051 3.039 2.313 1.00 94.88 86 MET A O 1
ATOM 660 N N . ARG A 1 87 ? 8.864 4.800 1.182 1.00 97.00 87 ARG A N 1
ATOM 661 C CA . ARG A 1 87 ? 8.786 5.731 2.322 1.00 97.00 87 ARG A CA 1
ATOM 662 C C . ARG A 1 87 ? 7.347 5.974 2.763 1.00 97.00 87 ARG A C 1
ATOM 664 O O . ARG A 1 87 ? 7.051 5.836 3.943 1.00 97.00 87 ARG A O 1
ATOM 671 N N . LEU A 1 88 ? 6.454 6.243 1.811 1.00 97.00 88 LEU A N 1
ATOM 672 C CA . LEU A 1 88 ? 5.033 6.426 2.103 1.00 97.00 88 LEU A CA 1
ATOM 673 C C . LEU A 1 88 ? 4.414 5.171 2.736 1.00 97.00 88 LEU A C 1
ATOM 675 O O . LEU A 1 88 ? 3.610 5.283 3.652 1.00 97.00 88 LEU A O 1
ATOM 679 N N . TYR A 1 89 ? 4.813 3.975 2.297 1.00 96.19 89 TYR A N 1
ATOM 680 C CA . TYR A 1 89 ? 4.351 2.725 2.899 1.00 96.19 89 TYR A CA 1
ATOM 681 C C . TYR A 1 89 ? 4.759 2.611 4.377 1.00 96.19 89 TYR A C 1
ATOM 683 O O . TYR A 1 89 ? 3.944 2.209 5.205 1.00 96.19 89 TYR A O 1
ATOM 691 N N . MET A 1 90 ? 5.985 3.016 4.731 1.00 96.81 90 MET A N 1
ATOM 692 C CA . MET A 1 90 ? 6.420 3.073 6.134 1.00 96.81 90 MET A CA 1
ATOM 693 C C . MET A 1 90 ? 5.597 4.082 6.950 1.00 96.81 90 MET A C 1
ATOM 695 O O . MET A 1 90 ? 5.127 3.748 8.032 1.00 96.81 90 MET A O 1
ATOM 699 N N . GLU A 1 91 ? 5.336 5.277 6.413 1.00 97.00 91 GLU A N 1
ATOM 700 C CA . GLU A 1 91 ? 4.482 6.280 7.074 1.00 97.00 91 GLU A CA 1
ATOM 701 C C . GLU A 1 91 ? 3.049 5.761 7.300 1.00 97.00 91 GLU A C 1
ATOM 703 O O . GLU A 1 91 ? 2.437 6.004 8.343 1.00 97.00 91 GLU A O 1
ATOM 708 N N . GLN A 1 92 ? 2.507 5.006 6.340 1.00 96.81 92 GLN A N 1
ATOM 709 C CA . GLN A 1 92 ? 1.188 4.390 6.466 1.00 96.81 92 GLN A CA 1
ATOM 710 C C . GLN A 1 92 ? 1.160 3.239 7.477 1.00 96.81 92 GLN A C 1
ATOM 712 O O . GLN A 1 92 ? 0.146 3.077 8.157 1.00 96.81 92 GLN A O 1
ATOM 717 N N . LEU A 1 93 ? 2.248 2.472 7.622 1.00 95.75 93 LEU A N 1
ATOM 718 C CA . LEU A 1 93 ? 2.376 1.474 8.690 1.00 95.75 93 LEU A CA 1
ATOM 719 C C . LEU A 1 93 ? 2.291 2.132 10.071 1.00 95.75 93 LEU A C 1
ATOM 721 O O . LEU A 1 93 ? 1.541 1.656 10.924 1.00 95.75 93 LEU A O 1
ATOM 725 N N . ASP A 1 94 ? 2.981 3.256 10.269 1.00 94.56 94 ASP A N 1
ATOM 726 C CA . ASP A 1 94 ? 2.914 4.015 11.521 1.00 94.56 94 ASP A CA 1
ATOM 727 C C . ASP A 1 94 ? 1.509 4.581 11.768 1.00 94.56 94 ASP A C 1
ATOM 729 O O . ASP A 1 94 ? 0.988 4.516 12.884 1.00 94.56 94 ASP A O 1
ATOM 733 N N . ALA A 1 95 ? 0.861 5.117 10.729 1.00 95.38 95 ALA A N 1
ATOM 734 C CA . ALA A 1 95 ? -0.516 5.599 10.819 1.00 95.38 95 ALA A CA 1
ATOM 735 C C . ALA A 1 95 ? -1.497 4.466 11.175 1.00 95.38 95 ALA A C 1
ATOM 737 O O . ALA A 1 95 ? -2.344 4.638 12.052 1.00 95.38 95 ALA A O 1
ATOM 738 N N 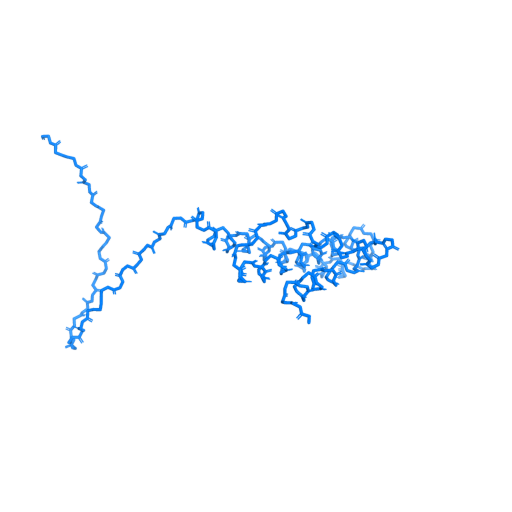. MET A 1 96 ? -1.352 3.290 10.558 1.00 96.00 96 MET A N 1
ATOM 739 C CA . MET A 1 96 ? -2.153 2.103 10.863 1.00 96.00 96 MET A CA 1
ATOM 740 C C . MET A 1 96 ? -1.917 1.623 12.301 1.00 96.00 96 MET A C 1
ATOM 742 O O . MET A 1 96 ? -2.871 1.303 13.008 1.00 96.00 96 MET A O 1
ATOM 746 N N . ALA A 1 97 ? -0.667 1.611 12.774 1.00 93.62 97 ALA A N 1
ATOM 747 C CA . ALA A 1 97 ? -0.337 1.242 14.150 1.00 93.62 97 ALA A CA 1
ATOM 748 C C . ALA A 1 97 ? -0.996 2.182 15.176 1.00 93.62 97 ALA A C 1
ATOM 750 O O . ALA A 1 97 ? -1.528 1.708 16.184 1.00 93.62 97 ALA A O 1
ATOM 751 N N . LYS A 1 98 ? -1.028 3.491 14.891 1.00 92.31 98 LYS A N 1
ATOM 752 C CA . LYS A 1 98 ? -1.736 4.492 15.706 1.00 92.31 98 LYS A CA 1
ATOM 753 C C . LYS A 1 98 ? -3.246 4.260 15.714 1.00 92.31 98 LYS A C 1
ATOM 755 O O . LYS A 1 98 ? -3.839 4.260 16.789 1.00 92.31 98 LYS A O 1
ATOM 760 N N . LEU A 1 99 ? -3.857 4.015 14.549 1.00 92.19 99 LEU A N 1
ATOM 761 C CA . LEU A 1 99 ? -5.293 3.704 14.445 1.00 92.19 99 LEU A CA 1
ATOM 762 C C . LEU A 1 99 ? -5.664 2.450 15.245 1.00 92.19 99 LEU A C 1
ATOM 764 O O . LEU A 1 99 ? -6.669 2.448 15.945 1.00 92.19 99 LEU A O 1
ATOM 768 N N . LYS A 1 100 ? -4.805 1.426 15.218 1.00 90.56 100 LYS A N 1
ATOM 769 C CA . LYS A 1 100 ? -4.972 0.182 15.985 1.00 90.56 100 LYS A CA 1
ATOM 770 C C . LYS A 1 100 ? -4.648 0.309 17.480 1.00 90.56 100 LYS A C 1
ATOM 772 O O . LYS A 1 100 ? -4.585 -0.700 18.175 1.00 90.56 100 LYS A O 1
ATOM 777 N N . GLY A 1 101 ? -4.371 1.516 17.978 1.00 85.75 101 GLY A N 1
ATOM 778 C CA . GLY A 1 101 ? -4.054 1.757 19.388 1.00 85.75 101 GLY A CA 1
ATOM 779 C C . GLY A 1 101 ? -2.718 1.168 19.856 1.00 85.75 101 GLY A C 1
ATOM 780 O O . GLY A 1 101 ? -2.483 1.078 21.058 1.00 85.75 101 GLY A O 1
ATOM 781 N N . LYS A 1 102 ? -1.827 0.769 18.934 1.00 71.06 102 LYS A N 1
ATOM 782 C CA . LYS A 1 102 ? -0.510 0.187 19.260 1.00 71.06 102 LYS A CA 1
ATOM 783 C C . LYS A 1 102 ? 0.543 1.237 19.613 1.00 71.06 102 LYS A C 1
ATOM 785 O O . LYS A 1 102 ? 1.594 0.894 20.145 1.00 71.06 102 LYS A O 1
ATOM 790 N N . THR A 1 103 ? 0.278 2.510 19.336 1.00 59.28 103 THR A N 1
ATOM 791 C CA . THR A 1 103 ? 1.112 3.632 19.778 1.00 59.28 103 THR A CA 1
ATOM 792 C C . THR A 1 103 ? 0.392 4.313 20.936 1.00 59.28 103 THR A C 1
ATOM 794 O O . THR A 1 103 ? -0.741 4.760 20.771 1.00 59.28 103 THR A O 1
ATOM 797 N N . GLY A 1 104 ? 1.023 4.318 22.114 1.00 55.34 104 GLY A N 1
ATOM 798 C CA . GLY A 1 104 ? 0.427 4.759 23.374 1.00 55.34 104 GLY A CA 1
ATOM 799 C C . GLY A 1 104 ? -0.339 6.074 23.246 1.00 55.34 104 GLY A C 1
ATOM 800 O O . GLY A 1 104 ? 0.152 7.048 22.678 1.00 55.34 104 GLY A O 1
ATOM 801 N N . GLN A 1 105 ? -1.559 6.081 23.777 1.00 49.62 105 GLN A N 1
ATOM 802 C CA . GLN A 1 105 ? -2.403 7.262 23.874 1.00 49.62 105 GLN A CA 1
ATOM 803 C C . GLN A 1 105 ? -1.639 8.383 24.597 1.00 49.62 105 GLN A C 1
ATOM 805 O O . GLN A 1 105 ? -1.552 8.379 25.823 1.00 49.62 105 GLN A O 1
ATOM 810 N N . GLN A 1 106 ? -1.149 9.395 23.878 1.00 49.97 106 GLN A N 1
ATOM 811 C CA . GLN A 1 106 ? -1.056 10.718 24.488 1.00 49.97 106 GLN A CA 1
ATOM 812 C C . GLN A 1 106 ? -2.486 11.237 24.595 1.00 49.97 106 GLN A C 1
ATOM 814 O O . GLN A 1 106 ? -3.030 11.854 23.682 1.00 49.97 106 GLN A O 1
ATOM 819 N N . LYS A 1 107 ? -3.128 10.889 25.709 1.00 48.41 107 LYS A N 1
ATOM 820 C CA . LYS A 1 107 ? -4.438 11.391 26.096 1.00 48.41 107 LYS A CA 1
ATOM 821 C C . LYS A 1 107 ? -4.263 12.876 26.431 1.00 48.41 107 LYS A C 1
ATOM 823 O O . LYS A 1 107 ? -3.994 13.229 27.573 1.00 48.41 107 LYS A O 1
ATOM 828 N N . ILE A 1 108 ? -4.325 13.746 25.422 1.00 49.81 108 ILE A N 1
ATOM 829 C CA . ILE A 1 108 ? -4.416 15.189 25.650 1.00 49.81 108 ILE A CA 1
ATOM 830 C C . ILE A 1 108 ? -5.840 15.447 26.144 1.00 49.81 108 ILE A C 1
ATOM 832 O O . ILE A 1 108 ? -6.773 15.591 25.355 1.00 49.81 108 ILE A O 1
ATOM 836 N N . THR A 1 109 ? -6.021 15.441 27.463 1.00 45.44 109 THR A N 1
ATOM 837 C CA . THR A 1 109 ? -7.234 15.963 28.091 1.00 45.44 109 THR A CA 1
ATOM 838 C C . THR A 1 109 ? -7.185 17.481 27.943 1.00 45.44 109 THR A C 1
ATOM 840 O O . THR A 1 109 ? -6.474 18.157 28.679 1.00 45.44 109 THR A O 1
ATOM 843 N N . VAL A 1 110 ? -7.882 18.020 26.941 1.00 47.12 110 VAL A N 1
ATOM 844 C CA . VAL A 1 110 ? -8.087 19.468 26.819 1.00 47.12 110 VAL A CA 1
ATOM 845 C C . VAL A 1 110 ? -9.166 19.854 27.826 1.00 47.12 110 VAL A C 1
ATOM 847 O O . VAL A 1 110 ? -10.355 19.853 27.511 1.00 47.12 110 VAL A O 1
ATOM 850 N N . GLU A 1 111 ? -8.759 20.145 29.059 1.00 49.22 111 GLU A N 1
ATOM 851 C CA . GLU A 1 111 ? -9.582 20.971 29.938 1.00 49.22 111 GLU A CA 1
ATOM 852 C C . GLU A 1 111 ? -9.621 22.365 29.304 1.00 49.22 111 GLU A C 1
ATOM 854 O O . GLU A 1 111 ? -8.582 22.989 29.088 1.00 49.22 111 GLU A O 1
ATOM 859 N N . HIS A 1 112 ? -10.809 22.815 28.896 1.00 45.47 112 HIS A N 1
ATOM 860 C CA . HIS A 1 112 ? -11.004 24.179 28.415 1.00 45.47 112 HIS A CA 1
ATOM 861 C C . HIS A 1 112 ? -10.554 25.142 29.519 1.00 45.47 112 HIS A C 1
ATOM 863 O O . HIS A 1 112 ? -11.203 25.243 30.557 1.00 45.47 112 HIS A O 1
ATOM 869 N N . VAL A 1 113 ? -9.439 25.837 29.300 1.00 47.22 113 VAL A N 1
ATOM 870 C CA . VAL A 1 113 ? -9.046 26.977 30.125 1.00 47.22 113 VAL A CA 1
ATOM 871 C C . VAL A 1 113 ? -9.662 28.204 29.470 1.00 47.22 113 VAL A C 1
ATOM 873 O O . VAL A 1 113 ? -9.274 28.565 28.359 1.00 47.22 113 VAL A O 1
ATOM 876 N N . ASP A 1 114 ? -10.630 28.832 30.136 1.00 42.78 114 ASP A N 1
ATOM 877 C CA . ASP A 1 114 ? -11.086 30.174 29.779 1.00 42.78 114 ASP A CA 1
ATOM 878 C C . ASP A 1 114 ? -9.900 31.136 29.925 1.00 42.78 114 ASP A C 1
ATOM 880 O O . ASP A 1 114 ? -9.508 31.538 31.023 1.00 42.78 114 ASP A O 1
ATOM 884 N N . VAL A 1 115 ? -9.270 31.468 28.797 1.00 47.41 115 VAL A N 1
ATOM 885 C CA . VAL A 1 115 ? -8.161 32.419 28.760 1.00 47.41 115 VAL A CA 1
ATOM 886 C C . VAL A 1 115 ? -8.753 33.823 28.756 1.00 47.41 115 VAL A C 1
ATOM 888 O O . VAL A 1 115 ? -9.025 34.404 27.705 1.00 47.41 115 VAL A O 1
ATOM 891 N N . HIS A 1 116 ? -8.939 34.398 29.943 1.00 43.62 116 HIS A N 1
ATOM 892 C CA . HIS A 1 116 ? -9.036 35.848 30.050 1.00 43.62 116 HIS A CA 1
ATOM 893 C C . HIS A 1 116 ? -7.725 36.466 29.543 1.00 43.62 116 HIS A C 1
ATOM 895 O O . HIS A 1 116 ? -6.628 36.049 29.916 1.00 43.62 116 HIS A O 1
ATOM 901 N N . ALA A 1 117 ? -7.857 37.424 28.625 1.00 47.41 117 ALA A N 1
ATOM 902 C CA . ALA A 1 117 ? -6.768 38.037 27.879 1.00 47.41 117 ALA A CA 1
ATOM 903 C C . ALA A 1 117 ? -5.618 38.514 28.789 1.00 47.41 117 ALA A C 1
ATOM 905 O O . ALA A 1 117 ? -5.795 39.454 29.560 1.00 47.41 117 ALA A O 1
ATOM 906 N N . GLY A 1 118 ? -4.431 37.903 28.653 1.00 54.00 118 GLY A N 1
ATOM 907 C CA . GLY A 1 118 ? -3.186 38.490 29.168 1.00 54.00 118 GLY A CA 1
ATOM 908 C C . GLY A 1 118 ? -2.196 37.600 29.931 1.00 54.00 118 GLY A C 1
ATOM 909 O O . GLY A 1 118 ? -1.473 38.138 30.761 1.00 54.00 118 GLY A O 1
ATOM 910 N N . GLY A 1 119 ? -2.090 36.289 29.676 1.00 43.03 119 GLY A N 1
ATOM 911 C CA . GLY A 1 119 ? -1.080 35.445 30.341 1.00 43.03 119 GLY A CA 1
ATOM 912 C C . GLY A 1 119 ? -0.372 34.476 29.393 1.00 43.03 119 GLY A C 1
ATOM 913 O O . GLY A 1 119 ? -1.010 33.600 28.819 1.00 43.03 119 GLY A O 1
ATOM 914 N N . GLN A 1 120 ? 0.946 34.620 29.226 1.00 48.72 120 GLN A N 1
ATOM 915 C CA . GLN A 1 120 ? 1.795 33.653 28.521 1.00 48.72 120 GLN A CA 1
ATOM 916 C C . GLN A 1 120 ? 1.801 32.316 29.278 1.00 48.72 120 GLN A C 1
ATOM 918 O O . GLN A 1 120 ? 2.259 32.253 30.417 1.00 48.72 120 GLN A O 1
ATOM 923 N N . ALA A 1 121 ? 1.325 31.241 28.651 1.00 49.56 121 ALA A N 1
ATOM 924 C CA . ALA A 1 121 ? 1.425 29.898 29.212 1.00 49.56 121 ALA A CA 1
ATOM 925 C C . ALA A 1 121 ? 2.788 29.283 28.854 1.00 49.56 121 ALA A C 1
ATOM 927 O O . ALA A 1 121 ? 3.047 28.939 27.701 1.00 49.56 121 ALA A O 1
ATOM 928 N N . ILE A 1 122 ? 3.664 29.144 29.850 1.00 49.12 122 ILE A N 1
ATOM 929 C CA . ILE A 1 122 ? 4.870 28.316 29.754 1.00 49.12 122 ILE A CA 1
ATOM 930 C C . ILE A 1 122 ? 4.447 26.861 29.977 1.00 49.12 122 ILE A C 1
ATOM 932 O O . ILE A 1 122 ? 3.896 26.521 31.022 1.00 49.12 122 ILE A O 1
ATOM 936 N N . VAL A 1 123 ? 4.707 25.996 28.996 1.00 45.00 123 VAL A N 1
ATOM 937 C CA . VAL A 1 123 ? 4.434 24.555 29.089 1.00 45.00 123 VAL A CA 1
ATOM 938 C C . VAL A 1 123 ? 5.575 23.888 29.861 1.00 45.00 123 VAL A C 1
ATOM 940 O O . VAL A 1 123 ? 6.665 23.692 29.328 1.00 45.00 123 VAL A O 1
ATOM 943 N N . GLY A 1 124 ? 5.333 23.564 31.131 1.00 40.25 124 GLY A N 1
ATOM 944 C CA . GLY A 1 124 ? 6.225 22.751 31.957 1.00 40.25 124 GLY A CA 1
ATOM 945 C C . GLY A 1 124 ? 5.861 21.268 31.867 1.00 40.25 124 GLY A C 1
ATOM 946 O O . GLY A 1 124 ? 4.731 20.883 32.154 1.00 40.25 124 GLY A O 1
ATOM 947 N N . LEU A 1 125 ? 6.821 20.428 31.480 1.00 35.22 125 LEU A N 1
ATOM 948 C CA . LEU A 1 125 ? 6.704 18.969 31.508 1.00 35.22 125 LEU A CA 1
ATOM 949 C C . LEU A 1 125 ? 6.870 18.505 32.965 1.00 35.22 125 LEU A C 1
ATOM 951 O O . LEU A 1 125 ? 7.984 18.486 33.485 1.00 35.22 125 LEU A O 1
ATOM 955 N N . VAL A 1 126 ? 5.774 18.167 33.650 1.00 40.81 126 VAL A N 1
ATOM 956 C CA . VAL A 1 126 ? 5.836 17.596 35.005 1.00 40.81 126 VAL A CA 1
ATOM 957 C C . VAL A 1 126 ? 5.877 16.075 34.886 1.00 40.81 126 VAL A C 1
ATOM 959 O O . VAL A 1 126 ? 4.863 15.434 34.622 1.00 40.81 126 VAL A O 1
ATOM 962 N N . SER A 1 127 ? 7.062 15.491 35.071 1.00 37.12 127 SER A N 1
ATOM 963 C CA . SER A 1 127 ? 7.199 14.053 35.302 1.00 37.12 127 SER A CA 1
ATOM 964 C C . SER A 1 127 ? 6.938 13.794 36.785 1.00 37.12 127 SER A C 1
ATOM 966 O O . SER A 1 127 ? 7.732 14.188 37.638 1.00 37.12 127 SER A O 1
ATOM 968 N N . ALA A 1 128 ? 5.795 13.191 37.104 1.00 38.09 128 ALA A N 1
ATOM 969 C CA . ALA A 1 128 ? 5.476 12.761 38.457 1.00 38.09 128 ALA A CA 1
ATOM 970 C C . ALA A 1 128 ? 6.378 11.576 38.842 1.00 38.09 128 ALA A C 1
ATOM 972 O O . ALA A 1 128 ? 6.119 10.434 38.468 1.00 38.09 128 ALA A O 1
ATOM 973 N N . SER A 1 129 ? 7.446 11.836 39.594 1.00 38.47 129 SER A N 1
ATOM 974 C CA . SER A 1 129 ? 8.169 10.796 40.321 1.00 38.47 129 SER A CA 1
ATOM 975 C C . SER A 1 129 ? 7.415 10.489 41.615 1.00 38.47 129 SER A C 1
ATOM 977 O O . SER A 1 129 ? 7.512 11.231 42.591 1.00 38.47 129 SER A O 1
ATOM 979 N N . CYS A 1 130 ? 6.657 9.396 41.626 1.00 31.48 130 CYS A N 1
ATOM 980 C CA . CYS A 1 130 ? 6.205 8.764 42.859 1.00 31.48 130 CYS A CA 1
ATOM 981 C C . CYS A 1 130 ? 7.287 7.794 43.345 1.00 31.48 130 CYS A C 1
ATOM 983 O O . CYS A 1 130 ? 7.641 6.879 42.609 1.00 31.48 130 CYS A O 1
ATOM 985 N N . CYS A 1 131 ? 7.775 7.988 44.572 1.00 31.72 131 CYS A N 1
ATOM 986 C CA . CYS A 1 131 ? 7.977 6.929 45.567 1.00 31.72 131 CYS A CA 1
ATOM 987 C C . CYS A 1 131 ? 8.436 7.559 46.887 1.00 31.72 131 CYS A C 1
ATOM 989 O O . CYS A 1 131 ? 9.427 8.283 46.927 1.00 31.72 131 CYS A O 1
ATOM 991 N N . GLY A 1 132 ? 7.667 7.296 47.944 1.00 35.22 132 GLY A N 1
ATOM 992 C CA . GLY A 1 132 ? 8.008 7.633 49.318 1.00 35.22 132 GLY A CA 1
ATOM 993 C C . GLY A 1 132 ? 8.935 6.599 49.954 1.00 35.22 132 GLY A C 1
ATOM 994 O O . GLY A 1 132 ? 8.992 5.445 49.522 1.00 35.22 132 GLY A O 1
ATOM 995 N N . GLY A 1 133 ? 9.618 7.063 50.996 1.00 30.00 133 GLY A N 1
ATOM 996 C CA . GLY A 1 133 ? 10.486 6.340 51.919 1.00 30.00 133 GLY A CA 1
ATOM 997 C C . GLY A 1 133 ? 11.078 7.344 52.892 1.00 30.00 133 GLY A C 1
ATOM 998 O O . GLY A 1 133 ? 11.839 8.205 52.404 1.00 30.00 133 GLY A O 1
#

Foldseek 3Di:
DDPVLVLLVLLLVLCVVPDDPDSVRSSVVSVVQCVVQVDPDPVLSVLSSVLSSLVSLLVVLVCCLVPPDPDPVSNVVSVVSSVVSVVVSVVSVVVSCVVVCVPPDPPPPPPPDPDDPDDDDDDDDDDDDDDDD

Secondary structure (DSSP, 8-state):
--HHHHHHHHHHHHTTTS--SSHHHHHHHHHHHHHHH---SHHHHHHHHHHHHHHHHHHHHHHHHHHT-SSHHHHHHHHHHHHHHHHHHHHHHHHHHHHTT-S-------------S----------------

pLDDT: mean 79.16, std 20.43, range [30.0, 97.44]